Protein AF-A0A151UI46-F1 (afdb_monomer_lite)

Secondary structure (DSSP, 8-state):
-HHHHHHHHHHHHHHHHHH--S--S-HHHHHHHHHHHHHHH-TTPPPPHHHHHHHHHHHHHHHHHHHHHHHHHHHHTT-SS--GGG-

Structure (mmCIF, N/CA/C/O backbone):
data_AF-A0A151UI46-F1
#
_entry.id   AF-A0A151UI46-F1
#
loop_
_atom_site.group_PDB
_atom_site.id
_atom_site.type_symbol
_atom_site.label_atom_id
_atom_site.label_alt_id
_atom_site.label_comp_id
_atom_site.label_asym_id
_atom_site.label_entity_id
_atom_site.label_seq_id
_atom_site.pdbx_PDB_ins_code
_atom_site.Cartn_x
_atom_site.Cartn_y
_atom_site.Cartn_z
_atom_site.occupancy
_atom_site.B_iso_or_equiv
_atom_site.auth_seq_id
_atom_site.auth_comp_id
_atom_site.auth_asym_id
_atom_site.auth_atom_id
_atom_site.pdbx_PDB_model_num
ATOM 1 N N . MET A 1 1 ? 16.370 13.727 -24.225 1.00 55.78 1 MET A N 1
ATOM 2 C CA . MET A 1 1 ? 16.894 14.113 -22.892 1.00 55.78 1 MET A CA 1
ATOM 3 C C . MET A 1 1 ? 15.852 14.025 -21.767 1.00 55.78 1 MET A C 1
ATOM 5 O O . MET A 1 1 ? 16.126 13.322 -20.806 1.00 55.78 1 MET A O 1
ATOM 9 N N . ARG A 1 2 ? 14.641 14.612 -21.874 1.00 61.72 2 ARG A N 1
ATOM 10 C CA . ARG A 1 2 ? 13.615 14.549 -20.796 1.00 61.72 2 ARG A CA 1
ATOM 11 C C . ARG A 1 2 ? 13.209 13.124 -20.366 1.00 61.72 2 ARG A C 1
ATOM 13 O O . ARG A 1 2 ? 13.160 12.839 -19.178 1.00 61.72 2 ARG A O 1
ATOM 20 N N . ARG A 1 3 ? 12.997 12.199 -21.312 1.00 61.69 3 ARG A N 1
ATOM 21 C CA . ARG A 1 3 ? 12.560 10.812 -21.028 1.00 61.69 3 ARG A CA 1
ATOM 22 C C . ARG A 1 3 ? 13.564 9.993 -20.198 1.00 61.69 3 ARG A C 1
ATOM 24 O O . ARG A 1 3 ? 13.153 9.204 -19.359 1.00 61.69 3 ARG A O 1
ATOM 31 N N . VAL A 1 4 ? 14.866 10.216 -20.391 1.00 66.81 4 VAL A N 1
ATOM 32 C CA . VAL A 1 4 ? 15.930 9.529 -19.632 1.00 66.81 4 VAL A CA 1
ATOM 33 C C . VAL A 1 4 ? 15.974 10.025 -18.184 1.00 66.81 4 VAL A C 1
ATOM 35 O O . VAL A 1 4 ? 16.107 9.220 -17.268 1.00 66.81 4 VAL A O 1
ATOM 38 N N . ALA A 1 5 ? 15.771 11.328 -17.961 1.00 71.00 5 ALA A N 1
ATOM 39 C CA . ALA A 1 5 ? 15.715 11.904 -16.617 1.00 71.00 5 ALA A CA 1
ATOM 40 C C . ALA A 1 5 ? 14.563 11.320 -15.776 1.00 71.00 5 ALA A C 1
ATOM 42 O O . ALA A 1 5 ? 14.759 11.009 -14.603 1.00 71.00 5 ALA A O 1
ATOM 43 N N . HIS A 1 6 ? 13.391 11.096 -16.383 1.00 75.75 6 HIS A N 1
ATOM 44 C CA . HIS A 1 6 ? 12.261 10.451 -15.702 1.00 75.75 6 HIS A CA 1
ATOM 45 C C . HIS A 1 6 ? 12.575 9.010 -15.284 1.00 75.75 6 HIS A C 1
ATOM 47 O O . HIS A 1 6 ? 12.332 8.646 -14.138 1.00 75.75 6 HIS A O 1
ATOM 53 N N . ILE A 1 7 ? 13.176 8.214 -16.174 1.00 77.94 7 ILE A N 1
ATOM 54 C CA . ILE A 1 7 ? 13.543 6.820 -15.877 1.00 77.94 7 ILE A CA 1
ATOM 55 C C . ILE A 1 7 ? 14.565 6.753 -14.736 1.00 77.94 7 ILE A C 1
ATOM 57 O O . ILE A 1 7 ? 14.442 5.925 -13.835 1.00 77.94 7 ILE A O 1
ATOM 61 N N . LEU A 1 8 ? 15.572 7.630 -14.751 1.00 79.38 8 LEU A N 1
ATOM 62 C CA . LEU A 1 8 ? 16.581 7.683 -13.693 1.00 79.38 8 LEU A CA 1
ATOM 63 C C . LEU A 1 8 ? 15.965 8.055 -12.342 1.00 79.38 8 LEU A C 1
ATOM 65 O O . LEU A 1 8 ? 16.293 7.422 -11.340 1.00 79.38 8 LEU A O 1
ATOM 69 N N . LYS A 1 9 ? 15.031 9.013 -12.323 1.00 86.50 9 LYS A N 1
ATOM 70 C CA . LYS A 1 9 ? 14.305 9.388 -11.107 1.00 86.50 9 LYS A CA 1
ATOM 71 C C . LYS A 1 9 ? 13.515 8.207 -10.533 1.00 86.50 9 LYS A C 1
ATOM 73 O O . LYS A 1 9 ? 13.681 7.895 -9.358 1.00 86.50 9 LYS A O 1
ATOM 78 N N . SER A 1 10 ? 12.759 7.489 -11.366 1.00 87.38 10 SER A N 1
ATOM 79 C CA . SER A 1 10 ? 11.997 6.312 -10.926 1.00 87.38 10 SER A CA 1
ATOM 80 C C . SER A 1 10 ? 12.897 5.203 -10.374 1.00 87.38 10 SER A C 1
ATOM 82 O O . SER A 1 10 ? 12.586 4.606 -9.350 1.00 87.38 10 SER A O 1
ATOM 84 N N . ARG A 1 11 ? 14.058 4.943 -10.994 1.00 90.19 11 ARG A N 1
ATOM 85 C CA . ARG A 1 11 ? 15.004 3.929 -10.486 1.00 90.19 11 ARG A CA 1
ATOM 86 C C . ARG A 1 11 ? 15.615 4.304 -9.136 1.00 90.19 11 ARG A C 1
ATOM 88 O O . ARG A 1 11 ? 15.907 3.412 -8.343 1.00 90.19 11 ARG A O 1
ATOM 95 N N . ILE A 1 12 ? 15.829 5.594 -8.876 1.00 96.00 12 ILE A N 1
ATOM 96 C CA . ILE A 1 12 ? 16.308 6.077 -7.573 1.00 96.00 12 ILE A CA 1
ATOM 97 C C . ILE A 1 12 ? 15.232 5.860 -6.507 1.00 96.00 12 ILE A C 1
ATOM 99 O O . ILE A 1 12 ? 15.540 5.349 -5.432 1.00 96.00 12 ILE A O 1
ATOM 103 N N . GLU A 1 13 ? 13.980 6.194 -6.817 1.00 96.00 13 GLU A N 1
ATOM 104 C CA . GLU A 1 13 ? 12.844 5.982 -5.916 1.00 96.00 13 GLU A CA 1
ATOM 105 C C . GLU A 1 13 ? 12.656 4.494 -5.593 1.00 96.00 13 GLU A C 1
ATOM 107 O O . GLU A 1 13 ? 12.587 4.145 -4.418 1.00 96.00 13 GLU A O 1
ATOM 112 N N . ILE A 1 14 ? 12.704 3.608 -6.597 1.00 95.62 14 ILE A N 1
ATOM 113 C CA . ILE A 1 14 ? 12.624 2.151 -6.390 1.00 95.62 14 ILE A CA 1
ATOM 114 C C . ILE A 1 14 ? 13.692 1.677 -5.398 1.00 95.62 14 ILE A C 1
ATOM 116 O O . ILE A 1 14 ? 13.373 1.025 -4.409 1.00 95.62 14 ILE A O 1
ATOM 120 N N . ARG A 1 15 ? 14.960 2.055 -5.609 1.00 96.56 15 ARG A N 1
ATOM 121 C CA . ARG A 1 15 ? 16.057 1.658 -4.707 1.00 96.56 15 ARG A CA 1
ATOM 122 C C . ARG A 1 15 ? 15.890 2.212 -3.297 1.00 96.56 15 ARG A C 1
ATOM 124 O O . ARG A 1 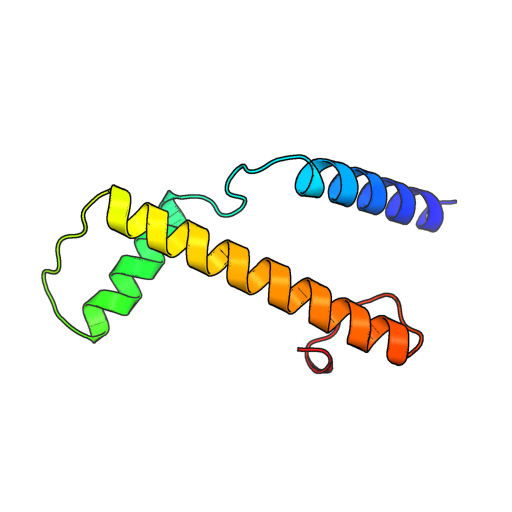15 ? 16.261 1.542 -2.338 1.00 96.56 15 ARG A O 1
ATOM 131 N N . LYS A 1 16 ? 15.377 3.439 -3.170 1.00 96.75 16 LYS A N 1
ATOM 132 C CA . LYS A 1 16 ? 15.104 4.060 -1.872 1.00 96.75 16 LYS A CA 1
ATOM 133 C C . LYS A 1 16 ? 14.061 3.243 -1.107 1.00 96.75 16 LYS A C 1
ATOM 135 O O . LYS A 1 16 ? 14.332 2.868 0.028 1.00 96.75 16 LYS A O 1
ATOM 140 N N . TYR A 1 17 ? 12.921 2.951 -1.732 1.00 96.88 17 TYR A N 1
ATOM 141 C CA . TYR A 1 17 ? 11.810 2.263 -1.072 1.00 96.88 17 TYR A CA 1
ATOM 142 C C . TYR A 1 17 ? 12.089 0.781 -0.814 1.00 96.88 17 TYR A C 1
ATOM 144 O O . TYR A 1 17 ? 11.721 0.289 0.242 1.00 96.88 17 TYR A O 1
ATOM 152 N N . GLN A 1 18 ? 12.829 0.098 -1.693 1.00 96.31 18 GLN A N 1
ATOM 153 C CA . GLN A 1 18 ? 13.258 -1.290 -1.463 1.00 96.31 18 GLN A CA 1
ATOM 154 C C . GLN A 1 18 ? 14.259 -1.444 -0.307 1.00 96.31 18 GLN A C 1
ATOM 156 O O . GLN A 1 18 ? 14.425 -2.540 0.217 1.00 96.31 18 GLN A O 1
ATOM 161 N N . LYS A 1 19 ? 14.962 -0.371 0.082 1.00 97.25 19 LYS A N 1
ATOM 162 C CA . LYS A 1 19 ? 15.927 -0.400 1.192 1.00 97.25 19 LYS A CA 1
ATOM 163 C C . LYS A 1 19 ? 15.283 -0.084 2.548 1.00 97.25 19 LYS A C 1
ATOM 165 O O . LYS A 1 19 ? 15.844 -0.443 3.580 1.00 97.25 19 LYS A O 1
ATOM 170 N N . SER A 1 20 ? 14.161 0.629 2.556 1.00 96.44 20 SER A N 1
ATOM 171 C CA . SER A 1 20 ? 13.438 1.015 3.770 1.00 96.44 20 SER A CA 1
ATOM 172 C C . SER A 1 20 ? 12.343 0.013 4.122 1.00 96.44 20 SER A C 1
ATOM 174 O O . SER A 1 20 ? 11.789 -0.629 3.241 1.00 96.44 20 SER A O 1
ATOM 176 N N . THR A 1 21 ? 11.967 -0.036 5.397 1.00 95.81 21 THR A N 1
ATOM 177 C CA . THR A 1 21 ? 10.814 -0.806 5.899 1.00 95.81 21 THR A CA 1
ATOM 178 C C . THR A 1 21 ? 9.730 0.099 6.492 1.00 95.81 21 THR A C 1
ATOM 180 O O . THR A 1 21 ? 8.872 -0.347 7.248 1.00 95.81 21 THR A O 1
ATOM 183 N N . GLU A 1 22 ? 9.792 1.399 6.196 1.00 96.62 22 GLU A N 1
ATOM 184 C CA . GLU A 1 22 ? 8.795 2.366 6.648 1.00 96.62 22 GLU A CA 1
ATOM 185 C C . GLU A 1 22 ? 7.475 2.167 5.900 1.00 96.62 22 GLU A C 1
ATOM 187 O O . GLU A 1 22 ? 7.467 1.935 4.692 1.00 96.62 22 GLU A O 1
ATOM 192 N N . LEU A 1 23 ? 6.361 2.329 6.616 1.00 97.12 23 LEU A N 1
ATOM 193 C CA . LEU A 1 23 ? 5.027 2.322 6.022 1.00 97.12 23 LEU A CA 1
ATOM 194 C C . LEU A 1 23 ? 4.868 3.482 5.033 1.00 97.12 23 LEU A C 1
ATOM 196 O O . LEU A 1 23 ? 5.129 4.644 5.363 1.00 97.12 23 LEU A O 1
ATOM 200 N N . LEU A 1 24 ? 4.406 3.164 3.830 1.00 97.56 24 LEU A N 1
ATOM 201 C CA . LEU A 1 24 ? 4.282 4.091 2.711 1.00 97.56 24 LEU A CA 1
ATOM 202 C C . LEU A 1 24 ? 2.924 4.801 2.701 1.00 97.56 24 LEU A C 1
ATOM 204 O O . LEU A 1 24 ? 2.817 5.938 2.227 1.00 97.56 24 LEU A O 1
ATOM 208 N N . ILE A 1 25 ? 1.880 4.169 3.244 1.00 97.69 25 ILE A N 1
ATOM 209 C CA . ILE A 1 25 ? 0.544 4.755 3.335 1.00 97.69 25 ILE A CA 1
ATOM 210 C C . ILE A 1 25 ? 0.457 5.635 4.588 1.00 97.69 25 ILE A C 1
ATOM 212 O O . ILE A 1 25 ? 0.906 5.298 5.687 1.00 97.69 25 ILE A O 1
ATOM 216 N N . ARG A 1 26 ? -0.164 6.812 4.456 1.00 98.00 26 ARG A N 1
ATOM 217 C CA . ARG A 1 26 ? -0.387 7.696 5.609 1.00 98.00 26 ARG A CA 1
ATOM 218 C C . ARG A 1 26 ? -1.329 7.026 6.617 1.00 98.00 26 ARG A C 1
ATOM 220 O O . ARG A 1 26 ? -2.461 6.684 6.279 1.00 98.00 26 ARG A O 1
ATOM 227 N N . LYS A 1 27 ? -0.899 6.959 7.882 1.00 96.25 27 LYS A N 1
ATOM 228 C CA . LYS A 1 27 ? -1.618 6.269 8.971 1.00 96.25 27 LYS A CA 1
ATO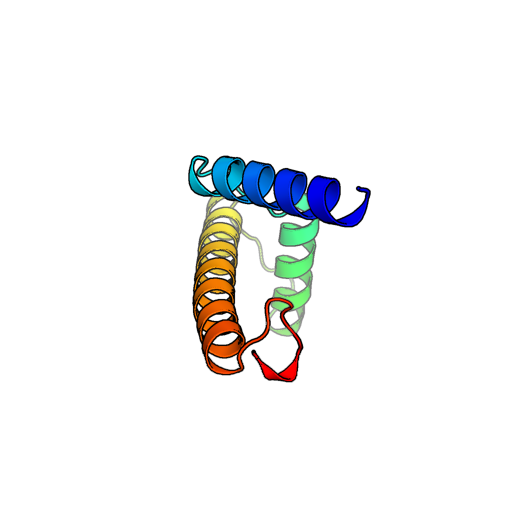M 229 C C . LYS A 1 27 ? -3.051 6.769 9.196 1.00 96.25 27 LYS A C 1
ATOM 231 O O . LYS A 1 27 ? -3.962 5.966 9.345 1.00 96.25 27 LYS A O 1
ATOM 236 N N . LEU A 1 28 ? -3.277 8.089 9.217 1.00 96.88 28 LEU A N 1
ATOM 237 C CA . LEU A 1 28 ? -4.602 8.650 9.531 1.00 96.88 28 LEU A CA 1
ATOM 238 C C . LEU A 1 28 ? -5.664 8.337 8.452 1.00 96.88 28 LEU A C 1
ATOM 240 O O . LEU A 1 28 ? -6.739 7.870 8.827 1.00 96.88 28 LEU A O 1
ATOM 244 N N . PRO A 1 29 ? -5.408 8.547 7.143 1.00 98.12 29 PRO A N 1
ATOM 245 C CA . PRO A 1 29 ? -6.315 8.086 6.090 1.00 98.12 29 PRO A CA 1
ATOM 246 C C . PRO A 1 29 ? -6.578 6.577 6.129 1.00 98.12 29 PRO A C 1
ATOM 248 O O . PRO A 1 29 ? -7.736 6.178 6.068 1.00 98.12 29 PRO A O 1
ATOM 251 N N . PHE A 1 30 ? -5.537 5.753 6.309 1.00 98.19 30 PHE A N 1
ATOM 252 C CA . PHE A 1 30 ? -5.697 4.298 6.402 1.00 98.19 30 PHE A CA 1
ATOM 253 C C . PHE A 1 30 ? -6.588 3.900 7.586 1.00 98.19 30 PHE A C 1
ATOM 255 O O . PHE A 1 30 ? -7.536 3.138 7.434 1.00 98.19 30 PHE A O 1
ATOM 262 N N . GLN A 1 31 ? -6.361 4.496 8.759 1.00 97.69 31 GLN A N 1
ATOM 263 C CA . GLN A 1 31 ? -7.192 4.266 9.938 1.00 97.69 31 GLN A CA 1
ATOM 264 C C . GLN A 1 31 ? -8.659 4.672 9.720 1.00 97.69 31 GLN A C 1
ATOM 266 O O . GLN A 1 31 ? -9.550 4.004 10.243 1.00 97.69 31 GLN A O 1
ATOM 271 N N . ARG A 1 32 ? -8.924 5.772 9.000 1.00 97.62 32 ARG A N 1
ATOM 272 C CA . ARG A 1 32 ? -10.298 6.191 8.668 1.00 97.62 32 ARG A CA 1
ATOM 273 C C . ARG A 1 32 ? -10.977 5.155 7.777 1.00 97.62 32 ARG A C 1
ATOM 275 O O . ARG A 1 32 ? -12.073 4.735 8.120 1.00 97.62 32 ARG A O 1
ATOM 282 N N . LEU A 1 33 ? -10.283 4.682 6.742 1.00 98.06 33 LEU A N 1
ATOM 283 C CA . LEU A 1 33 ? -10.783 3.644 5.840 1.00 98.06 33 LEU A CA 1
ATOM 284 C C . LEU A 1 33 ? -11.083 2.329 6.576 1.00 98.06 33 LEU A C 1
ATOM 286 O O . LEU A 1 33 ? -12.147 1.751 6.395 1.00 98.06 33 LEU A O 1
ATOM 290 N N . VAL A 1 34 ? -10.185 1.880 7.459 1.00 97.69 34 VAL A N 1
ATOM 291 C CA . VAL A 1 34 ? -10.413 0.672 8.273 1.00 97.69 34 VAL A CA 1
ATOM 292 C C . VAL A 1 34 ? -11.687 0.801 9.113 1.00 97.69 34 VAL A C 1
ATOM 294 O O . VAL A 1 34 ? -12.445 -0.157 9.229 1.00 97.69 34 VAL A O 1
ATOM 297 N N . ARG A 1 35 ? -11.933 1.977 9.705 1.00 96.56 35 ARG A N 1
ATOM 298 C CA . ARG A 1 35 ? -13.127 2.219 10.528 1.00 96.56 35 ARG A CA 1
ATOM 299 C C . ARG A 1 35 ? -14.399 2.307 9.700 1.00 96.56 35 ARG A C 1
ATOM 301 O O . ARG A 1 35 ? -15.400 1.760 10.138 1.00 96.56 35 ARG A O 1
ATOM 308 N N . GLU A 1 36 ? -14.336 2.965 8.548 1.00 97.00 36 GLU A N 1
ATOM 309 C CA . GLU A 1 36 ? -15.438 3.061 7.589 1.00 97.00 36 GLU A CA 1
ATOM 310 C C . GLU A 1 36 ? -15.897 1.663 7.161 1.00 97.00 36 GLU A C 1
ATOM 312 O O . GLU A 1 36 ? -17.037 1.298 7.415 1.00 97.00 36 GLU A O 1
ATOM 317 N N . ILE A 1 37 ? -14.974 0.830 6.668 1.00 97.38 37 ILE A N 1
ATOM 318 C CA . ILE A 1 37 ? -15.278 -0.544 6.241 1.00 97.38 37 ILE A CA 1
ATOM 319 C C . ILE A 1 37 ? -15.803 -1.384 7.411 1.00 97.38 37 ILE A C 1
ATOM 321 O O . ILE A 1 37 ? -16.765 -2.128 7.267 1.00 97.38 37 ILE A O 1
ATOM 325 N N . ALA A 1 38 ? -15.183 -1.293 8.591 1.00 97.06 38 ALA A N 1
ATOM 326 C CA . ALA A 1 38 ? -15.601 -2.089 9.743 1.00 97.06 38 ALA A CA 1
ATOM 327 C C . ALA A 1 38 ? -17.001 -1.725 10.258 1.00 97.06 38 ALA A C 1
ATOM 329 O O . ALA A 1 38 ? -17.694 -2.586 10.806 1.00 97.06 38 ALA A 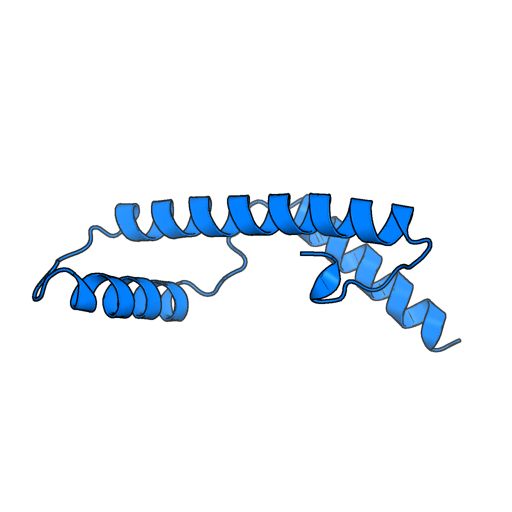O 1
ATOM 330 N N . GLN A 1 39 ? -17.408 -0.466 10.089 1.00 96.19 39 GLN A N 1
ATOM 331 C CA . GLN A 1 39 ? -18.712 0.022 10.517 1.00 96.19 39 GLN A CA 1
ATOM 332 C C . GLN A 1 39 ? -19.858 -0.621 9.726 1.00 96.19 39 GLN A C 1
ATOM 334 O O . GLN A 1 39 ? -20.916 -0.852 10.311 1.00 96.19 39 GLN A O 1
ATOM 339 N N . ASP A 1 40 ? -19.621 -0.999 8.467 1.00 96.62 40 ASP A N 1
ATOM 340 C CA . ASP A 1 40 ? -20.588 -1.734 7.641 1.00 96.62 40 ASP A CA 1
ATOM 341 C C . ASP A 1 40 ? -20.871 -3.148 8.181 1.00 96.62 40 ASP A C 1
ATOM 343 O O . ASP A 1 40 ? -21.940 -3.708 7.944 1.00 96.62 40 ASP A O 1
ATOM 347 N N . PHE A 1 41 ? -19.935 -3.727 8.944 1.00 95.88 41 PHE A N 1
ATOM 348 C CA . PHE A 1 41 ? -20.096 -5.053 9.552 1.00 95.88 41 PHE A CA 1
ATOM 349 C C . PHE A 1 41 ? -20.638 -4.991 10.979 1.00 95.88 41 PHE A C 1
ATOM 351 O O . PHE A 1 41 ? -21.427 -5.848 11.382 1.00 95.88 41 PHE A O 1
ATOM 358 N N . LYS A 1 42 ? -20.180 -4.021 11.780 1.00 96.12 42 LYS A N 1
ATOM 359 C CA . LYS A 1 42 ? -20.629 -3.839 13.163 1.00 96.12 42 LYS A CA 1
ATOM 360 C C . LYS A 1 42 ? -20.399 -2.406 13.634 1.00 96.12 42 LYS A C 1
ATOM 362 O O . LYS A 1 42 ? -19.276 -1.899 13.618 1.00 96.12 42 LYS A O 1
ATOM 367 N N . THR A 1 43 ? -21.458 -1.791 14.149 1.00 94.31 43 THR A N 1
ATOM 368 C CA . THR A 1 43 ? -21.391 -0.461 14.759 1.00 94.31 43 THR A CA 1
ATOM 369 C C . THR A 1 43 ? -20.621 -0.490 16.085 1.00 94.31 43 THR A C 1
ATOM 371 O O . THR A 1 43 ? -20.526 -1.519 16.757 1.00 94.31 43 THR A O 1
ATOM 374 N N . ASP A 1 44 ? -20.039 0.653 16.455 1.00 92.19 44 ASP A N 1
ATOM 375 C CA . ASP A 1 44 ? -19.356 0.883 17.741 1.00 92.19 44 ASP A CA 1
ATOM 376 C C . ASP A 1 44 ? -18.128 -0.006 18.027 1.00 92.19 44 ASP A C 1
ATOM 378 O O . ASP A 1 44 ? -17.725 -0.213 19.177 1.00 92.19 44 ASP A O 1
ATOM 382 N N . LEU A 1 45 ? -17.464 -0.500 16.976 1.00 95.00 45 LEU A N 1
ATOM 383 C CA . LEU A 1 45 ? -16.194 -1.213 17.105 1.00 95.00 45 LEU A CA 1
ATOM 384 C C . LEU A 1 45 ? -15.053 -0.294 17.569 1.00 95.00 45 LEU A C 1
ATOM 386 O O . LEU A 1 45 ? -14.761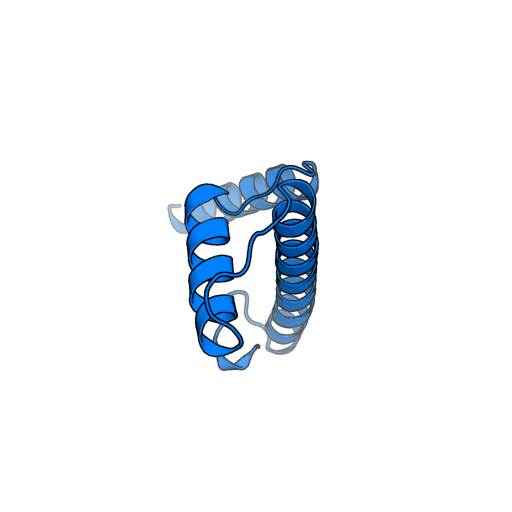 0.760 16.993 1.00 95.00 45 LEU A O 1
ATOM 390 N N . ARG A 1 46 ? -14.325 -0.746 18.596 1.00 95.31 46 ARG A N 1
ATOM 391 C CA . ARG A 1 46 ? -13.091 -0.108 19.068 1.00 95.31 46 ARG A CA 1
ATOM 392 C C . ARG A 1 46 ? -11.888 -0.904 18.581 1.00 95.31 46 ARG A C 1
ATOM 394 O O . ARG A 1 46 ? -11.803 -2.108 18.786 1.00 95.31 46 ARG A O 1
ATOM 401 N N . PHE A 1 47 ? -10.935 -0.200 17.983 1.00 96.25 47 PHE A N 1
ATOM 402 C CA . PHE A 1 47 ? -9.679 -0.777 17.516 1.00 96.25 47 PHE A CA 1
ATOM 403 C C . PHE A 1 47 ? -8.551 -0.464 18.490 1.00 96.25 47 PHE A C 1
ATOM 405 O O . PHE A 1 47 ? -8.388 0.688 18.901 1.00 96.25 47 PHE A O 1
ATOM 412 N N . GLN A 1 48 ? -7.745 -1.475 18.808 1.00 97.50 48 GLN A N 1
ATOM 413 C CA . GLN A 1 48 ? -6.432 -1.264 19.408 1.00 97.50 48 GLN A CA 1
ATOM 414 C C . GLN A 1 48 ? -5.499 -0.590 18.393 1.00 97.50 48 GLN A C 1
ATOM 416 O O . GLN A 1 48 ? -5.605 -0.828 17.189 1.00 97.50 48 GLN A O 1
ATOM 421 N N . SER A 1 49 ? -4.551 0.217 18.870 1.00 93.56 49 SER A N 1
ATOM 422 C CA . SER A 1 49 ? -3.565 0.883 18.006 1.00 93.56 49 SER A CA 1
ATOM 423 C C . SER A 1 49 ? -2.734 -0.118 17.193 1.00 93.56 49 SER A C 1
ATOM 425 O O . SER A 1 49 ? -2.560 0.063 15.991 1.00 93.56 49 SER A O 1
ATOM 427 N N . HIS A 1 50 ? -2.292 -1.207 17.827 1.00 97.00 50 HIS A N 1
ATOM 428 C CA . HIS A 1 50 ? -1.518 -2.269 17.179 1.00 97.00 50 HIS A CA 1
ATOM 429 C C . HIS A 1 50 ? -2.332 -3.069 16.154 1.00 97.00 50 HIS A C 1
ATOM 431 O O . HIS A 1 50 ? -1.769 -3.525 15.168 1.00 97.00 50 HIS A O 1
ATOM 437 N N . ALA A 1 51 ? -3.651 -3.193 16.334 1.00 97.81 51 ALA A N 1
ATOM 438 C CA . ALA A 1 51 ? -4.500 -3.880 15.361 1.00 97.81 51 ALA A CA 1
ATOM 439 C C . ALA A 1 51 ? -4.558 -3.112 14.032 1.00 97.81 51 ALA A C 1
ATOM 441 O O . ALA A 1 51 ? -4.421 -3.705 12.968 1.00 97.81 51 ALA A O 1
ATOM 442 N N . VAL A 1 52 ? -4.699 -1.782 14.086 1.00 97.19 52 VAL A N 1
ATOM 443 C CA . VAL A 1 52 ? -4.675 -0.942 12.874 1.00 97.19 52 VAL A CA 1
ATOM 444 C C . VAL A 1 52 ? -3.300 -0.986 12.205 1.00 97.19 52 VAL A C 1
ATOM 446 O O . VAL A 1 52 ? -3.226 -1.030 10.982 1.00 97.19 52 VAL A O 1
ATOM 449 N N . LEU A 1 53 ? -2.223 -1.010 12.997 1.00 97.44 53 LEU A N 1
ATOM 450 C CA . LEU A 1 53 ? -0.862 -1.136 12.476 1.00 97.44 53 LEU A CA 1
ATOM 451 C C . LEU A 1 53 ? -0.657 -2.469 11.742 1.00 97.44 53 LEU A C 1
ATOM 453 O O . LEU A 1 53 ? -0.190 -2.459 10.610 1.00 97.44 53 LEU A O 1
ATOM 457 N N . ALA A 1 54 ? -1.077 -3.585 12.342 1.00 98.38 54 ALA A N 1
ATOM 458 C CA . ALA A 1 54 ? -0.982 -4.910 11.731 1.00 98.38 54 ALA A CA 1
ATOM 459 C C . ALA A 1 54 ? -1.787 -5.008 10.424 1.00 98.38 54 ALA A C 1
ATOM 461 O O . ALA A 1 54 ? -1.312 -5.575 9.443 1.00 98.38 54 ALA A O 1
ATOM 462 N N . LEU A 1 55 ? -2.984 -4.408 10.381 1.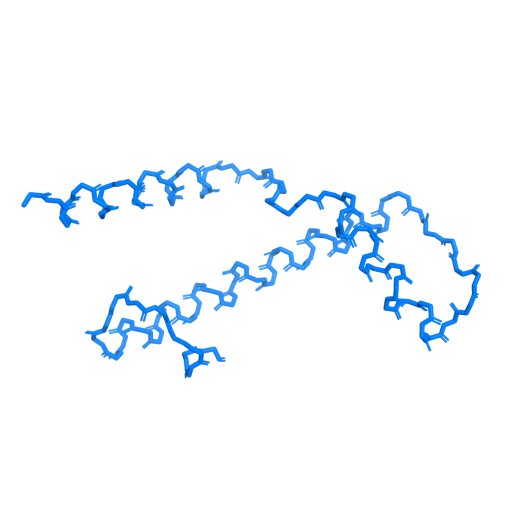00 98.31 55 LEU A N 1
ATOM 463 C CA . LEU A 1 55 ? -3.768 -4.312 9.146 1.00 98.31 55 LEU A CA 1
ATOM 464 C C . LEU A 1 55 ? -3.028 -3.520 8.066 1.00 98.31 55 LEU A C 1
ATOM 466 O O . LEU A 1 55 ? -3.078 -3.894 6.897 1.00 98.31 55 LEU A O 1
ATOM 470 N N . GLN A 1 56 ? -2.343 -2.440 8.447 1.00 98.50 56 GLN A N 1
ATOM 471 C CA . GLN A 1 56 ? -1.581 -1.631 7.504 1.00 98.50 56 GLN A CA 1
ATOM 472 C C . GLN A 1 56 ? -0.369 -2.388 6.959 1.00 98.50 56 GLN A C 1
ATOM 474 O O . GLN A 1 56 ? -0.164 -2.400 5.749 1.00 98.50 56 GLN A O 1
ATOM 479 N N . GLU A 1 57 ? 0.395 -3.052 7.826 1.00 98.31 57 GLU A N 1
ATOM 480 C CA . GLU A 1 57 ? 1.538 -3.877 7.423 1.00 98.31 57 GLU A CA 1
ATOM 481 C C . GLU A 1 57 ? 1.115 -4.985 6.454 1.00 98.31 57 GLU A C 1
ATOM 483 O O . GLU A 1 57 ? 1.719 -5.141 5.394 1.00 98.31 57 GLU A O 1
ATOM 488 N N . ALA A 1 58 ? 0.036 -5.707 6.769 1.00 98.44 58 ALA A N 1
ATOM 489 C CA . ALA A 1 58 ? -0.483 -6.763 5.906 1.00 98.44 58 ALA A CA 1
ATOM 490 C C . ALA A 1 58 ? -0.968 -6.224 4.550 1.00 98.44 58 ALA A C 1
ATOM 492 O O . ALA A 1 58 ? -0.668 -6.809 3.509 1.00 98.44 58 ALA A O 1
ATOM 493 N N . ALA A 1 59 ? -1.693 -5.100 4.547 1.00 98.44 59 ALA A N 1
ATOM 494 C CA . ALA A 1 59 ? -2.195 -4.489 3.321 1.00 98.44 59 ALA A CA 1
ATOM 495 C C . ALA A 1 59 ? -1.059 -3.983 2.419 1.00 98.44 59 ALA A C 1
ATOM 497 O O . ALA A 1 59 ? -1.082 -4.221 1.213 1.00 98.44 59 ALA A O 1
ATOM 498 N N . GLU A 1 60 ? -0.052 -3.311 2.984 1.00 98.56 60 GLU A N 1
ATOM 499 C CA . GLU A 1 60 ? 1.096 -2.832 2.211 1.00 98.56 60 GLU A CA 1
ATOM 500 C C . GLU A 1 60 ? 1.939 -3.992 1.672 1.00 98.56 60 GLU A C 1
ATOM 502 O O . GLU A 1 60 ? 2.292 -3.975 0.494 1.00 98.56 60 GLU A O 1
ATOM 507 N N . ALA A 1 61 ? 2.191 -5.032 2.475 1.00 98.19 61 ALA A N 1
ATOM 508 C CA . ALA A 1 61 ? 2.904 -6.225 2.018 1.00 98.19 61 ALA A CA 1
ATOM 509 C C . ALA A 1 61 ? 2.174 -6.928 0.860 1.00 98.19 61 ALA A C 1
ATOM 511 O O . ALA A 1 61 ? 2.802 -7.297 -0.132 1.00 98.19 61 ALA A O 1
ATOM 512 N N . TYR A 1 62 ? 0.846 -7.058 0.953 1.00 98.44 62 TYR A N 1
ATOM 513 C CA . TYR A 1 62 ? 0.027 -7.623 -0.118 1.00 98.44 62 TYR A CA 1
ATOM 514 C C . TYR A 1 62 ? 0.117 -6.798 -1.408 1.00 98.44 62 TYR A C 1
ATOM 516 O O . TYR A 1 62 ? 0.349 -7.354 -2.480 1.00 98.44 62 TYR A O 1
ATOM 524 N N . LEU A 1 63 ? -0.019 -5.470 -1.314 1.00 98.25 63 LEU A N 1
ATOM 525 C CA . LEU A 1 63 ? 0.057 -4.587 -2.480 1.00 98.25 63 LEU A CA 1
ATOM 526 C C . LEU A 1 63 ? 1.442 -4.609 -3.134 1.00 98.25 63 LEU A C 1
ATOM 528 O O . LEU A 1 63 ? 1.527 -4.594 -4.359 1.00 98.25 63 LEU A O 1
ATOM 532 N N . VAL A 1 64 ? 2.520 -4.662 -2.345 1.00 97.81 64 VAL A N 1
ATOM 533 C CA . VAL A 1 64 ? 3.885 -4.781 -2.877 1.00 97.81 64 VAL A CA 1
ATOM 534 C C . VAL A 1 64 ? 4.039 -6.078 -3.670 1.00 97.81 64 VAL A C 1
ATOM 536 O O . VAL A 1 64 ? 4.443 -6.007 -4.828 1.00 97.81 64 VAL A O 1
ATOM 539 N N . GLY A 1 65 ? 3.643 -7.225 -3.106 1.00 97.81 65 GLY A N 1
ATOM 540 C CA . GLY A 1 65 ? 3.703 -8.510 -3.812 1.00 97.81 65 GLY A CA 1
ATOM 541 C C . GLY A 1 65 ? 2.857 -8.521 -5.089 1.00 97.81 65 GLY A C 1
ATOM 542 O O . GLY A 1 65 ? 3.341 -8.897 -6.155 1.00 97.81 65 GLY A O 1
ATOM 543 N N . LEU A 1 66 ? 1.630 -7.993 -5.024 1.00 98.38 66 LEU A N 1
ATOM 544 C CA . LEU A 1 66 ? 0.760 -7.862 -6.194 1.00 98.38 66 LEU A CA 1
ATOM 545 C C . LEU A 1 66 ? 1.413 -7.027 -7.307 1.00 98.38 66 LEU A C 1
ATOM 547 O O . LEU A 1 66 ? 1.334 -7.388 -8.482 1.00 98.38 66 LEU A O 1
ATOM 551 N N . PHE A 1 67 ? 2.074 -5.916 -6.967 1.00 97.88 67 PHE A N 1
ATOM 552 C CA . PHE A 1 67 ? 2.759 -5.083 -7.956 1.00 97.88 67 PHE A CA 1
ATOM 553 C C . PHE A 1 67 ? 4.046 -5.714 -8.499 1.00 97.88 67 PHE A C 1
ATOM 555 O O . PHE A 1 67 ? 4.393 -5.450 -9.654 1.00 97.88 67 PHE A O 1
ATOM 562 N N . GLU A 1 68 ? 4.739 -6.546 -7.722 1.00 97.44 68 GLU A N 1
ATOM 563 C CA . GLU A 1 68 ? 5.863 -7.350 -8.213 1.00 97.44 68 GLU A CA 1
ATOM 564 C C . GLU A 1 68 ? 5.391 -8.335 -9.291 1.00 97.44 68 GLU A C 1
ATOM 566 O O . GLU A 1 68 ? 5.942 -8.331 -10.397 1.00 97.44 68 GLU A O 1
ATOM 571 N N . ASP A 1 69 ? 4.308 -9.071 -9.029 1.00 98.19 69 ASP A N 1
ATOM 572 C CA . ASP A 1 69 ? 3.696 -10.004 -9.984 1.00 98.19 69 ASP A CA 1
ATOM 573 C C . ASP A 1 69 ? 3.150 -9.281 -11.226 1.00 98.19 69 ASP A C 1
ATOM 575 O O . ASP A 1 69 ? 3.443 -9.657 -12.365 1.00 98.19 69 ASP A O 1
ATOM 579 N N . THR A 1 70 ? 2.438 -8.169 -11.025 1.00 98.25 70 THR A N 1
ATOM 580 C CA . THR A 1 70 ? 1.940 -7.302 -12.109 1.00 98.25 70 THR A CA 1
ATOM 581 C C . THR A 1 70 ? 3.089 -6.855 -13.018 1.00 98.25 70 THR A C 1
ATOM 583 O O . THR A 1 70 ? 2.980 -6.847 -14.248 1.00 98.25 70 THR A O 1
ATOM 586 N N . ASN A 1 71 ? 4.233 -6.489 -12.432 1.00 97.00 71 ASN A N 1
ATOM 587 C CA . ASN A 1 71 ? 5.403 -6.068 -13.191 1.00 97.00 71 ASN A CA 1
ATOM 588 C C . ASN A 1 71 ? 6.008 -7.225 -14.011 1.00 97.00 71 ASN A C 1
ATOM 590 O O . ASN A 1 71 ? 6.451 -6.998 -15.141 1.00 97.00 71 ASN A O 1
ATOM 594 N N . LEU A 1 72 ? 5.973 -8.466 -13.511 1.00 97.25 72 LEU A N 1
ATOM 595 C CA . LEU A 1 72 ? 6.359 -9.649 -14.291 1.00 97.25 72 LEU A CA 1
ATOM 596 C C . LEU A 1 72 ? 5.434 -9.857 -15.502 1.00 97.25 72 LEU A C 1
ATOM 598 O O . LEU A 1 72 ? 5.929 -10.074 -16.613 1.00 97.25 72 LEU A O 1
ATOM 602 N N . CYS A 1 73 ? 4.116 -9.700 -15.335 1.00 97.88 73 CYS A N 1
ATOM 603 C CA . CYS A 1 73 ? 3.140 -9.758 -16.433 1.00 97.88 73 CYS A CA 1
ATOM 604 C C . CYS A 1 73 ? 3.410 -8.689 -17.508 1.00 97.88 73 CYS A C 1
ATOM 606 O O . CYS A 1 73 ? 3.349 -8.955 -18.713 1.00 97.88 73 CYS A O 1
ATOM 608 N N . VAL A 1 74 ? 3.780 -7.477 -17.091 1.00 97.88 74 VAL A N 1
ATOM 609 C CA . VAL A 1 74 ? 4.141 -6.375 -17.995 1.00 97.88 74 VAL A CA 1
ATOM 610 C C . VAL A 1 74 ? 5.401 -6.684 -18.804 1.00 97.88 74 VAL A C 1
ATOM 612 O O . VAL A 1 74 ? 5.418 -6.447 -20.019 1.00 97.88 74 VAL A O 1
ATOM 615 N N . ILE A 1 75 ? 6.431 -7.240 -18.158 1.00 97.19 75 ILE A N 1
ATOM 616 C CA . ILE A 1 75 ? 7.677 -7.659 -18.816 1.00 97.19 75 ILE A CA 1
ATOM 617 C C . ILE A 1 75 ? 7.391 -8.779 -19.821 1.00 97.19 75 ILE A C 1
ATOM 619 O O . ILE A 1 75 ? 7.866 -8.711 -20.958 1.00 97.19 75 ILE A O 1
ATOM 623 N N . HIS A 1 76 ? 6.562 -9.759 -19.448 1.00 97.06 76 HIS A N 1
ATOM 624 C CA . HIS A 1 76 ? 6.111 -10.817 -20.354 1.00 97.06 76 HIS A CA 1
ATOM 625 C C . HIS A 1 76 ? 5.421 -10.237 -21.601 1.00 97.06 76 HIS A C 1
ATOM 627 O O . HIS A 1 76 ? 5.704 -10.639 -22.730 1.00 97.06 76 HIS A O 1
ATOM 633 N N . ALA A 1 77 ? 4.597 -9.202 -21.419 1.00 97.44 77 ALA A N 1
ATOM 634 C CA . ALA A 1 77 ? 3.937 -8.472 -22.497 1.00 97.44 77 ALA A CA 1
ATOM 635 C C . ALA A 1 77 ? 4.838 -7.452 -23.233 1.00 97.44 77 ALA A C 1
ATOM 637 O O . ALA A 1 77 ? 4.322 -6.638 -24.004 1.00 97.44 77 ALA A O 1
ATOM 638 N N . LYS A 1 78 ? 6.163 -7.467 -23.009 1.00 96.94 78 LYS A N 1
ATOM 639 C CA . LYS A 1 78 ? 7.166 -6.572 -23.625 1.00 96.94 78 LYS A CA 1
ATOM 640 C C . LYS A 1 78 ? 6.883 -5.077 -23.418 1.00 96.94 78 LYS A C 1
ATOM 642 O O . LYS A 1 78 ? 7.199 -4.247 -24.273 1.00 96.94 78 LYS A O 1
ATOM 647 N N . ARG A 1 79 ? 6.277 -4.720 -22.286 1.00 96.19 79 ARG A N 1
ATOM 648 C CA . ARG A 1 79 ? 5.991 -3.336 -21.887 1.00 96.19 79 ARG A CA 1
ATOM 649 C C . ARG A 1 79 ? 6.792 -2.961 -20.643 1.00 96.19 79 ARG A C 1
ATOM 651 O O . ARG A 1 79 ? 7.467 -3.788 -20.046 1.00 96.19 79 ARG A O 1
ATOM 658 N N . VAL A 1 80 ? 6.725 -1.681 -20.280 1.00 93.12 80 VAL A N 1
ATOM 659 C CA . VAL A 1 80 ? 7.339 -1.126 -19.055 1.00 93.12 80 VAL A CA 1
ATOM 660 C C . VAL A 1 80 ? 6.347 -0.342 -18.192 1.00 93.12 80 VAL A C 1
ATOM 662 O O . VAL A 1 80 ? 6.696 0.125 -17.116 1.00 93.12 80 VAL A O 1
ATOM 665 N N . THR A 1 81 ? 5.120 -0.154 -18.676 1.00 94.81 81 THR A N 1
ATOM 666 C CA . THR A 1 81 ? 4.060 0.583 -17.983 1.00 94.81 81 THR A CA 1
ATOM 667 C C . THR A 1 81 ? 2.970 -0.403 -17.594 1.00 94.81 81 THR A C 1
ATOM 669 O O . THR A 1 81 ? 2.431 -1.086 -18.473 1.00 94.81 81 THR A O 1
ATOM 672 N N . ILE A 1 82 ? 2.678 -0.459 -16.294 1.00 96.00 82 ILE A N 1
ATOM 673 C CA . ILE A 1 82 ? 1.560 -1.215 -15.726 1.00 96.00 82 ILE A CA 1
ATOM 674 C C . ILE A 1 82 ? 0.229 -0.620 -16.191 1.00 96.00 82 ILE A C 1
ATOM 676 O O . ILE A 1 82 ? 0.087 0.597 -16.330 1.00 96.00 82 ILE A O 1
ATOM 680 N N . MET A 1 83 ? -0.741 -1.482 -16.451 1.00 96.25 83 MET A N 1
ATOM 681 C CA . MET A 1 83 ? -2.110 -1.129 -16.806 1.00 96.25 83 MET A CA 1
ATOM 682 C C . MET A 1 83 ? -3.090 -1.971 -15.981 1.00 96.25 83 MET A C 1
ATOM 684 O O . MET A 1 83 ? -2.710 -3.038 -15.511 1.00 96.25 83 MET A O 1
ATOM 688 N N . PRO A 1 84 ? -4.366 -1.561 -15.854 1.00 96.81 84 PRO A N 1
ATOM 689 C CA . PRO A 1 84 ? -5.353 -2.311 -15.072 1.00 96.81 84 PRO A CA 1
ATOM 690 C C . PRO A 1 84 ? -5.535 -3.773 -15.494 1.00 96.81 84 PRO A C 1
ATOM 692 O O . PRO A 1 84 ? -5.901 -4.588 -14.670 1.00 96.81 84 PRO A O 1
ATOM 695 N N . LYS A 1 85 ? -5.263 -4.112 -16.760 1.00 95.88 85 LYS A N 1
ATOM 696 C CA . LYS A 1 85 ? -5.333 -5.492 -17.273 1.00 95.88 85 LYS A CA 1
ATOM 697 C C . LYS A 1 85 ? -4.176 -6.401 -16.834 1.00 95.88 85 LYS A C 1
ATOM 699 O O . LYS A 1 85 ? -4.167 -7.567 -17.209 1.00 95.88 85 LYS A O 1
ATOM 704 N N . ASP A 1 86 ? -3.150 -5.828 -16.209 1.00 96.25 86 ASP A N 1
ATOM 705 C CA . ASP A 1 86 ? -1.969 -6.557 -15.740 1.00 96.25 86 ASP A CA 1
ATOM 706 C C . ASP A 1 86 ? -2.126 -7.012 -14.274 1.00 96.25 86 ASP A C 1
ATOM 708 O O . ASP A 1 86 ? -1.299 -7.794 -13.809 1.00 96.25 86 ASP A O 1
ATOM 712 N N . ILE A 1 87 ? -3.158 -6.498 -13.587 1.00 94.69 87 ILE A N 1
ATOM 713 C CA . ILE A 1 87 ? -3.594 -6.831 -12.221 1.00 94.69 87 ILE A CA 1
ATOM 714 C C . ILE A 1 87 ? -4.722 -7.859 -12.325 1.00 94.69 87 ILE A C 1
ATOM 716 O O . ILE A 1 87 ? -4.697 -8.835 -11.547 1.00 94.69 87 ILE A O 1
#

Organism: Cajanus cajan (NCBI:txid3821)

InterPro domains:
  IPR000164 Histone H3/CENP-A [PR00622] (20-37)
  IPR000164 Histone H3/CENP-A [PR00622] (42-60)
  IPR000164 Histone H3/CENP-A [PR00622] (60-76)
  IPR000164 Histone H3/CENP-A [PR00622] (76-87)
  IPR000164 Histone H3/CENP-A [PS00959] (29-37)
  IPR000164 Histone H3/CENP-A [PTHR11426] (13-87)
  IPR000164 Histone H3/CENP-A [SM00428] (1-87)
  IPR007125 Core Histone H2A/H2B/H3 domain [PF00125] (10-87)
  IPR009072 Histone-fold [G3DSA:1.10.20.10] (14-87)
  IPR009072 Histone-fold [SSF47113] (6-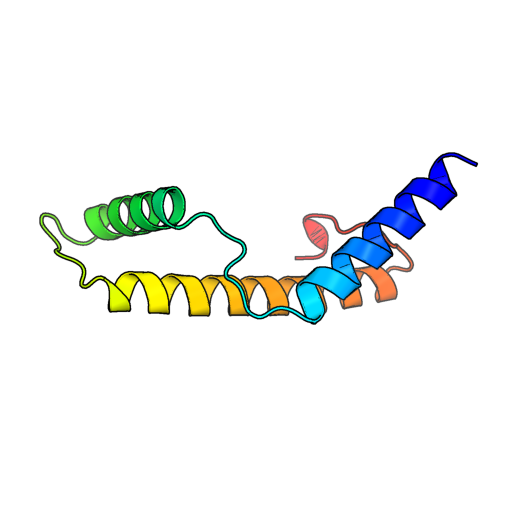87)

Sequence (87 aa):
MRRVAHILKSRIEIRKYQKSTELLIRKLPFQRLVREIAQDFKTDLRFQSHAVLALQEAAEAYLVGLFEDTNLCVIHAKRVTIMPKDI

Radius of gyration: 17.31 Å; chains: 1; bounding box: 38×25×43 Å

Foldseek 3Di:
DVVVVVVVVVVVVVVVVVVDPDQPDDLVVLVVVVCVVVVVVPNPDDDDPVRSVVVSSVVVVVVVVLVVQLCVQQVVVVHRDGDPVSD

pLDDT: mean 94.02, std 8.65, range [55.78, 98.56]